Protein AF-A0A5C9BB39-F1 (afdb_monomer_lite)

Radius of gyration: 13.7 Å; chains: 1; bounding box: 25×28×37 Å

pLDDT: mean 81.92, std 14.94, range [38.34, 94.81]

Secondary structure (DSSP, 8-state):
--HHHHHHHHHHHHHHHHHHHHHHHHHHH-S-HHHHHHHHHHHHHHHHHHHHHHT--------

Structure (mmCIF, N/CA/C/O backbone):
data_AF-A0A5C9BB39-F1
#
_entry.id   AF-A0A5C9BB39-F1
#
loop_
_atom_site.group_PDB
_atom_site.id
_atom_site.type_symbol
_atom_site.label_atom_id
_atom_site.label_alt_id
_atom_site.label_comp_id
_atom_site.label_asym_id
_atom_site.label_entity_id
_atom_site.label_seq_id
_atom_site.pdbx_PDB_ins_code
_atom_site.Cartn_x
_atom_site.Cartn_y
_atom_site.Cartn_z
_atom_site.occupancy
_atom_site.B_iso_or_equiv
_atom_site.auth_seq_id
_atom_site.auth_comp_id
_atom_site.auth_asym_id
_atom_site.auth_atom_id
_atom_site.pdbx_PDB_model_num
ATOM 1 N N . MET A 1 1 ? -16.198 0.750 13.589 1.00 59.91 1 MET A N 1
ATOM 2 C CA . MET A 1 1 ? -14.835 1.153 13.179 1.00 59.91 1 MET A CA 1
ATOM 3 C C . MET A 1 1 ? -14.269 2.106 14.211 1.00 59.91 1 MET A C 1
ATOM 5 O O . MET A 1 1 ? -14.790 3.211 14.343 1.00 59.91 1 MET A O 1
ATOM 9 N N . ASP A 1 2 ? -13.242 1.676 14.937 1.00 81.56 2 ASP A N 1
ATOM 10 C CA . ASP A 1 2 ? -12.505 2.535 15.864 1.00 81.56 2 ASP A CA 1
ATOM 11 C C . ASP A 1 2 ? -11.930 3.770 15.135 1.00 81.56 2 ASP A C 1
ATOM 13 O O . ASP A 1 2 ? -11.597 3.698 13.944 1.00 81.56 2 ASP A O 1
ATOM 17 N N . LYS A 1 3 ? -11.816 4.918 15.822 1.00 83.31 3 LYS A N 1
ATOM 18 C CA . LYS A 1 3 ? -11.252 6.162 15.251 1.00 83.31 3 LYS A CA 1
ATOM 19 C C . LYS A 1 3 ? -9.844 5.932 14.687 1.00 83.31 3 LYS A C 1
ATOM 21 O O . LYS A 1 3 ? -9.490 6.540 13.676 1.00 83.31 3 LYS A O 1
ATOM 26 N N . LYS A 1 4 ? -9.057 5.046 15.307 1.00 82.31 4 LYS A N 1
ATOM 27 C CA . LYS A 1 4 ? -7.716 4.669 14.843 1.00 82.31 4 LYS A CA 1
ATOM 28 C C . LYS A 1 4 ? -7.784 3.836 13.564 1.00 82.31 4 LYS A C 1
ATOM 30 O O . LYS A 1 4 ? -7.069 4.135 12.611 1.00 82.31 4 LYS A O 1
ATOM 35 N N . SER A 1 5 ? -8.687 2.857 13.503 1.00 84.50 5 SER A N 1
ATOM 36 C CA . SER A 1 5 ? -8.878 2.017 12.313 1.00 84.50 5 SER A CA 1
ATOM 37 C C . SER A 1 5 ? -9.360 2.827 11.112 1.00 84.50 5 SER A C 1
ATOM 39 O O . SER A 1 5 ? -8.829 2.652 10.021 1.00 84.50 5 SER A O 1
ATOM 41 N N . LYS A 1 6 ? -10.287 3.781 11.306 1.00 87.12 6 LYS A N 1
ATOM 42 C CA . LYS A 1 6 ? -10.717 4.700 10.234 1.00 87.12 6 LYS A CA 1
ATOM 43 C C . LYS A 1 6 ? -9.549 5.493 9.652 1.00 87.12 6 LYS A C 1
ATOM 45 O O . LYS A 1 6 ? -9.388 5.504 8.440 1.00 87.12 6 LYS A O 1
ATOM 50 N N . LYS A 1 7 ? -8.717 6.110 10.500 1.00 90.50 7 LYS A N 1
ATOM 51 C CA . LYS A 1 7 ? -7.534 6.861 10.043 1.00 90.50 7 LYS A CA 1
ATOM 52 C C . LYS A 1 7 ? -6.550 5.977 9.280 1.00 90.50 7 LYS A C 1
ATOM 54 O O . LYS A 1 7 ? -5.991 6.405 8.278 1.00 90.50 7 LYS A O 1
ATOM 59 N N . ARG A 1 8 ? -6.347 4.741 9.739 1.00 89.00 8 ARG A N 1
ATOM 60 C CA . ARG A 1 8 ? -5.441 3.796 9.080 1.00 89.00 8 ARG A CA 1
ATOM 61 C C . ARG A 1 8 ? -5.967 3.345 7.717 1.00 89.00 8 ARG A C 1
ATOM 63 O O . ARG A 1 8 ? -5.198 3.306 6.767 1.00 89.00 8 ARG A O 1
ATOM 70 N N . ILE A 1 9 ? -7.270 3.086 7.609 1.00 90.81 9 ILE A N 1
ATOM 71 C CA . ILE A 1 9 ? -7.952 2.817 6.334 1.00 90.81 9 ILE A CA 1
ATOM 72 C C . ILE A 1 9 ? -7.793 4.006 5.378 1.00 90.81 9 ILE A C 1
ATOM 74 O O . ILE A 1 9 ? -7.491 3.811 4.206 1.00 90.81 9 ILE A O 1
ATOM 78 N N . ASP A 1 10 ? -7.960 5.232 5.869 1.00 92.00 10 ASP A N 1
ATOM 79 C CA . ASP A 1 10 ? -7.855 6.450 5.058 1.00 92.00 10 ASP A CA 1
ATOM 80 C C . ASP A 1 10 ? -6.434 6.671 4.509 1.00 92.00 10 ASP A C 1
ATOM 82 O O . ASP A 1 10 ? -6.238 6.928 3.317 1.00 92.00 10 ASP A O 1
ATOM 86 N N . LEU A 1 11 ? -5.428 6.446 5.359 1.00 92.94 11 LEU A N 1
ATOM 87 C CA . LEU A 1 11 ? -4.020 6.455 4.965 1.00 92.94 11 LEU A CA 1
ATOM 88 C C . LEU A 1 11 ? -3.713 5.376 3.924 1.00 92.94 11 LEU A C 1
ATOM 90 O O . LEU A 1 11 ? -3.089 5.677 2.910 1.00 92.94 11 LEU A O 1
ATOM 94 N N . LEU A 1 12 ? -4.167 4.137 4.139 1.00 91.62 12 LEU A N 1
ATOM 95 C CA . LEU A 1 12 ? -3.945 3.038 3.194 1.00 91.62 12 LEU A CA 1
ATOM 96 C C . LEU A 1 12 ? -4.628 3.300 1.848 1.00 91.62 12 LEU A C 1
ATOM 98 O O . LEU A 1 12 ? -4.026 3.050 0.810 1.00 91.62 12 LEU A O 1
ATOM 102 N N . ARG A 1 13 ? -5.843 3.863 1.842 1.00 92.31 13 ARG A N 1
ATOM 103 C CA . ARG A 1 13 ? -6.542 4.271 0.611 1.00 92.31 13 ARG A CA 1
ATOM 104 C C . ARG A 1 13 ? -5.780 5.351 -0.149 1.00 92.31 13 ARG A C 1
ATOM 106 O O . ARG A 1 13 ? -5.617 5.234 -1.361 1.00 92.31 13 ARG A O 1
ATOM 113 N N . SER A 1 14 ? -5.278 6.361 0.559 1.00 94.81 14 SER A N 1
ATOM 114 C CA . SER A 1 14 ? -4.456 7.420 -0.041 1.00 94.81 14 SER A CA 1
ATOM 115 C C . SER A 1 14 ? -3.159 6.858 -0.633 1.00 94.81 14 SER A C 1
ATOM 117 O O . SER A 1 14 ? -2.739 7.254 -1.720 1.00 94.81 14 SER A O 1
ATOM 119 N N . ASN A 1 15 ? -2.539 5.896 0.055 1.00 92.81 15 ASN A N 1
ATOM 120 C CA . ASN A 1 15 ? -1.323 5.234 -0.413 1.00 92.81 15 ASN A CA 1
ATOM 121 C C . ASN A 1 15 ? -1.592 4.364 -1.652 1.00 92.81 15 ASN A C 1
ATOM 123 O O . ASN A 1 15 ? -0.877 4.440 -2.645 1.00 92.81 15 ASN A O 1
ATOM 127 N N . LEU A 1 16 ? -2.694 3.615 -1.641 1.00 93.44 16 LEU A N 1
ATOM 128 C CA . LEU A 1 16 ? -3.160 2.816 -2.771 1.00 93.44 16 LEU A CA 1
ATOM 129 C C . LEU A 1 16 ? -3.421 3.679 -4.011 1.00 93.44 16 LEU A C 1
ATOM 131 O O . LEU A 1 16 ? -3.032 3.303 -5.115 1.00 93.44 16 LEU A O 1
ATOM 135 N N . GLN A 1 17 ? -4.038 4.852 -3.844 1.00 94.50 17 GLN A N 1
ATOM 136 C CA . GLN A 1 17 ? -4.270 5.779 -4.953 1.00 94.50 17 GLN A CA 1
ATOM 137 C C . GLN A 1 17 ? -2.954 6.264 -5.579 1.00 94.50 17 GLN A C 1
ATOM 139 O O . GLN A 1 17 ? -2.846 6.301 -6.805 1.00 94.50 17 GLN A O 1
ATOM 144 N N . ARG A 1 18 ? -1.943 6.577 -4.757 1.00 94.62 18 ARG A N 1
ATOM 145 C CA . ARG A 1 18 ? -0.597 6.940 -5.232 1.00 94.62 18 ARG A CA 1
ATOM 146 C C . ARG A 1 18 ? 0.074 5.797 -5.989 1.00 94.62 18 ARG A C 1
ATOM 148 O O . ARG A 1 18 ? 0.519 6.007 -7.112 1.00 94.62 18 ARG A O 1
ATOM 155 N N . LEU A 1 19 ? 0.063 4.587 -5.429 1.00 92.56 19 LEU A N 1
ATOM 156 C CA . LEU A 1 19 ? 0.641 3.403 -6.074 1.00 92.56 19 LEU A CA 1
ATOM 157 C C . LEU A 1 19 ? -0.018 3.102 -7.427 1.00 92.56 19 LEU A C 1
ATOM 159 O O . LEU A 1 19 ? 0.666 2.753 -8.384 1.00 92.56 19 LEU A O 1
ATOM 163 N N . ARG A 1 20 ? -1.340 3.284 -7.541 1.00 92.56 20 ARG A N 1
ATOM 164 C CA . ARG A 1 20 ? -2.060 3.136 -8.817 1.00 92.56 20 ARG A CA 1
ATOM 165 C C . ARG A 1 20 ? -1.661 4.195 -9.847 1.00 92.56 20 ARG A C 1
ATOM 167 O O . ARG A 1 20 ? -1.531 3.856 -11.018 1.00 92.56 20 ARG A O 1
ATOM 174 N N . GLN A 1 21 ? -1.456 5.447 -9.432 1.00 93.56 21 GLN A N 1
ATOM 175 C CA . GLN A 1 21 ? -0.960 6.495 -10.334 1.00 93.56 21 GLN A CA 1
ATOM 176 C C . GLN A 1 21 ? 0.462 6.200 -10.816 1.00 93.56 21 GLN A C 1
ATOM 178 O O . GLN A 1 21 ? 0.724 6.312 -12.009 1.00 93.56 21 GLN A O 1
ATOM 183 N N . GLN A 1 22 ? 1.348 5.761 -9.916 1.00 90.19 22 GLN A N 1
ATOM 184 C CA . GLN A 1 22 ? 2.698 5.328 -10.285 1.00 90.19 22 GLN A CA 1
ATOM 185 C C . GLN A 1 22 ? 2.645 4.170 -11.281 1.00 90.19 22 GLN A C 1
ATOM 187 O O . GLN A 1 22 ? 3.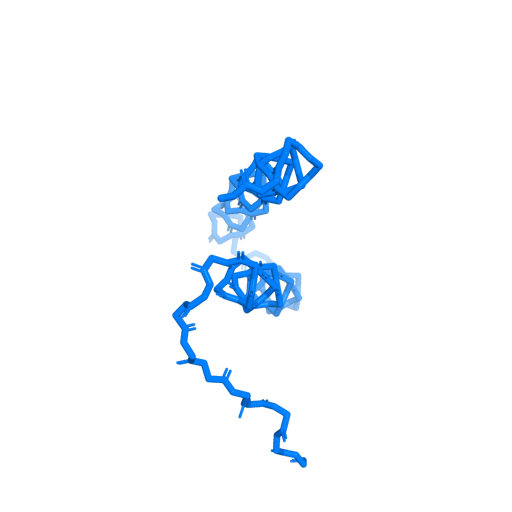293 4.226 -12.318 1.00 90.19 22 GLN A O 1
ATOM 192 N N . LEU A 1 23 ? 1.801 3.168 -11.024 1.00 90.12 23 LEU A N 1
ATOM 193 C CA . LEU A 1 23 ? 1.634 2.037 -11.930 1.00 90.12 23 LEU A CA 1
ATOM 194 C C . LEU A 1 23 ? 1.130 2.470 -13.312 1.00 90.12 23 LEU A C 1
ATOM 196 O O . LEU A 1 23 ? 1.603 1.942 -14.313 1.00 90.12 23 LEU A O 1
ATOM 200 N N . SER A 1 24 ? 0.200 3.426 -13.380 1.00 88.50 24 SER A N 1
ATOM 201 C CA . SER A 1 24 ? -0.251 3.984 -14.659 1.00 88.50 24 SER A CA 1
ATOM 202 C C . SER A 1 24 ? 0.906 4.634 -15.417 1.00 88.50 24 SER A C 1
ATOM 204 O O . SER A 1 24 ? 1.105 4.316 -16.584 1.00 88.50 24 SER A O 1
ATOM 206 N N . GLY A 1 25 ? 1.713 5.458 -14.741 1.00 88.06 25 GLY A N 1
ATOM 207 C CA . GLY A 1 25 ? 2.880 6.100 -15.350 1.00 88.06 25 GLY A CA 1
ATOM 208 C C . GLY A 1 25 ? 3.906 5.092 -15.877 1.00 88.06 25 GLY A C 1
ATOM 209 O O . GLY A 1 25 ? 4.362 5.220 -17.008 1.00 88.06 25 GLY A O 1
ATOM 210 N N . VAL A 1 26 ? 4.201 4.041 -15.107 1.00 86.56 26 VAL A N 1
ATOM 211 C CA . VAL A 1 26 ? 5.127 2.966 -15.511 1.00 86.56 26 VAL A CA 1
ATOM 212 C C . VAL A 1 26 ? 4.583 2.166 -16.696 1.00 86.56 26 VAL A C 1
ATOM 214 O O . VAL A 1 26 ? 5.316 1.847 -17.631 1.00 86.56 26 VAL A O 1
ATOM 217 N N . LEU A 1 27 ? 3.282 1.854 -16.695 1.00 82.81 27 LEU A N 1
ATOM 218 C CA . LEU A 1 27 ? 2.636 1.159 -17.812 1.00 82.81 27 LEU A CA 1
ATOM 219 C C . LEU A 1 27 ? 2.614 2.004 -19.091 1.00 82.81 27 LEU A C 1
ATOM 221 O O . LEU A 1 27 ? 2.733 1.442 -20.180 1.00 82.81 27 LEU A O 1
ATOM 225 N N . GLU A 1 28 ? 2.463 3.324 -18.972 1.00 83.25 28 GLU A N 1
ATOM 226 C CA . GLU A 1 28 ? 2.537 4.255 -20.102 1.00 83.25 28 GLU A CA 1
ATOM 227 C C . GLU A 1 28 ? 3.959 4.375 -20.651 1.00 83.25 28 GLU A C 1
ATOM 229 O O . GLU A 1 28 ? 4.142 4.393 -21.869 1.00 83.25 28 GLU A O 1
ATOM 234 N N . GLN A 1 29 ? 4.957 4.391 -19.766 1.00 79.44 29 GLN A N 1
ATOM 235 C CA . GLN A 1 29 ? 6.366 4.450 -20.145 1.00 79.44 29 GLN A CA 1
ATOM 236 C C . GLN A 1 29 ? 6.863 3.147 -20.785 1.00 79.44 29 GLN A C 1
ATOM 238 O O . GLN A 1 29 ? 7.830 3.200 -21.526 1.00 79.44 29 GLN A O 1
ATOM 243 N N . LYS A 1 30 ? 6.185 2.000 -20.592 1.00 66.56 30 LYS A N 1
ATOM 244 C CA . LYS A 1 30 ? 6.480 0.686 -21.219 1.00 66.56 30 LYS A CA 1
ATOM 245 C C . LYS A 1 30 ? 7.890 0.113 -21.004 1.00 66.56 30 LYS A C 1
ATOM 247 O O . LYS A 1 30 ? 8.128 -1.013 -21.435 1.00 66.56 30 LYS A O 1
ATOM 252 N N . ASP A 1 31 ? 8.777 0.825 -20.325 1.00 65.50 31 ASP A N 1
ATOM 253 C CA . ASP A 1 31 ? 10.171 0.429 -20.128 1.00 65.50 31 ASP A CA 1
ATOM 254 C C . ASP A 1 31 ? 10.361 -0.548 -18.955 1.00 65.50 31 ASP A C 1
ATOM 256 O O . ASP A 1 31 ? 11.164 -1.473 -19.049 1.00 65.50 31 ASP A O 1
ATOM 260 N N . ASP A 1 32 ? 9.563 -0.432 -17.888 1.00 73.06 32 ASP A N 1
ATOM 261 C CA . ASP A 1 32 ? 9.866 -1.107 -16.621 1.00 73.06 32 ASP A CA 1
ATOM 262 C C . ASP A 1 32 ? 8.815 -2.146 -16.198 1.00 73.06 32 ASP A C 1
ATOM 264 O O . ASP A 1 32 ? 7.942 -1.946 -15.343 1.00 73.06 32 ASP A O 1
ATOM 268 N N . LEU A 1 33 ? 8.916 -3.330 -16.810 1.00 78.94 33 LEU A N 1
ATOM 269 C CA . LEU A 1 33 ? 8.095 -4.488 -16.446 1.00 78.94 33 LEU A CA 1
ATOM 270 C C . LEU A 1 33 ? 8.313 -4.911 -14.986 1.00 78.94 33 LEU A C 1
ATOM 272 O O . LEU A 1 33 ? 7.344 -5.286 -14.321 1.00 78.94 33 LEU A O 1
ATOM 276 N N . GLU A 1 34 ? 9.542 -4.830 -14.473 1.00 86.38 34 GLU A N 1
ATOM 277 C CA . GLU A 1 34 ? 9.877 -5.208 -13.095 1.00 86.38 34 GLU A CA 1
ATOM 278 C C . GLU A 1 34 ? 9.264 -4.245 -12.069 1.00 86.38 34 GLU A C 1
ATOM 280 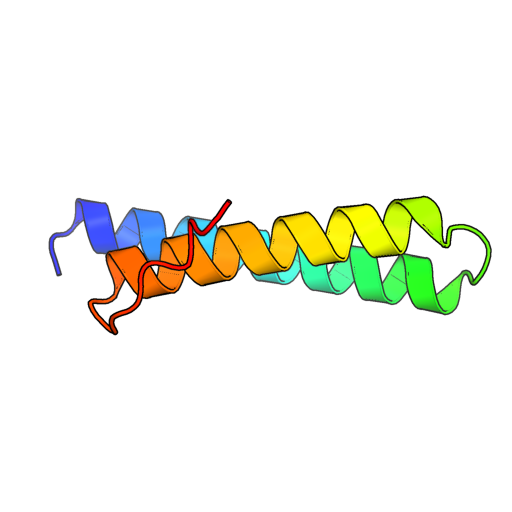O O . GLU A 1 34 ? 8.623 -4.685 -11.104 1.00 86.38 34 GLU A O 1
ATOM 285 N N . GLU A 1 35 ? 9.363 -2.935 -12.312 1.00 86.00 35 GLU A N 1
ATOM 286 C CA . GLU A 1 35 ? 8.729 -1.928 -11.460 1.00 86.00 35 GLU A CA 1
ATOM 287 C C . GLU A 1 35 ? 7.203 -2.084 -11.474 1.00 86.00 35 GLU A C 1
ATOM 289 O O . GLU A 1 35 ? 6.567 -2.092 -10.417 1.00 86.00 35 GLU A O 1
ATOM 294 N N . SER A 1 36 ? 6.606 -2.343 -12.646 1.00 87.50 36 SER A N 1
ATOM 295 C CA . SER A 1 36 ? 5.162 -2.585 -12.756 1.00 87.50 36 SER A CA 1
ATOM 296 C C . SER A 1 36 ? 4.706 -3.787 -11.915 1.00 87.50 36 SER A C 1
ATOM 298 O O . SER A 1 36 ? 3.654 -3.742 -11.274 1.00 87.50 36 SER A O 1
ATOM 300 N N . GLN A 1 37 ? 5.500 -4.863 -11.872 1.00 89.75 37 GLN A N 1
ATOM 301 C CA . GLN A 1 37 ? 5.209 -6.056 -11.074 1.00 89.75 37 GLN A CA 1
ATOM 302 C C . GLN A 1 37 ? 5.355 -5.773 -9.577 1.00 89.75 37 GLN A C 1
ATOM 304 O O . GLN A 1 37 ? 4.539 -6.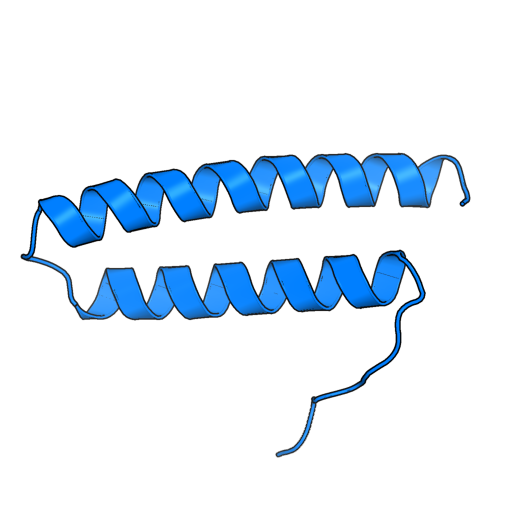229 -8.772 1.00 89.75 37 GLN A O 1
ATOM 309 N N . THR A 1 38 ? 6.362 -4.989 -9.199 1.00 90.56 38 THR A N 1
ATOM 310 C CA . THR A 1 38 ? 6.585 -4.568 -7.813 1.00 90.56 38 THR A CA 1
ATOM 311 C C . THR A 1 38 ? 5.437 -3.694 -7.312 1.00 90.56 38 THR A C 1
ATOM 313 O O . THR A 1 38 ? 4.868 -3.974 -6.255 1.00 90.56 38 THR A O 1
ATOM 316 N N . LEU A 1 39 ? 5.011 -2.710 -8.107 1.00 90.44 39 LEU A N 1
ATOM 317 C CA . LEU A 1 39 ? 3.862 -1.857 -7.803 1.00 90.44 39 LEU A CA 1
ATOM 318 C C . LEU A 1 39 ? 2.562 -2.670 -7.702 1.00 90.44 39 LEU A C 1
ATOM 320 O O . LEU A 1 39 ? 1.794 -2.465 -6.763 1.00 90.44 39 LEU A O 1
ATOM 324 N N . LYS A 1 40 ? 2.332 -3.659 -8.583 1.00 90.25 40 LYS A N 1
ATOM 325 C CA . LYS A 1 40 ? 1.181 -4.583 -8.469 1.00 90.25 40 LYS A CA 1
ATOM 326 C C . LYS A 1 40 ? 1.184 -5.355 -7.152 1.00 90.25 40 LYS A C 1
ATOM 328 O O . LYS A 1 40 ? 0.144 -5.440 -6.503 1.00 90.25 40 LYS A O 1
ATOM 333 N N . LYS A 1 41 ? 2.336 -5.895 -6.738 1.00 92.81 41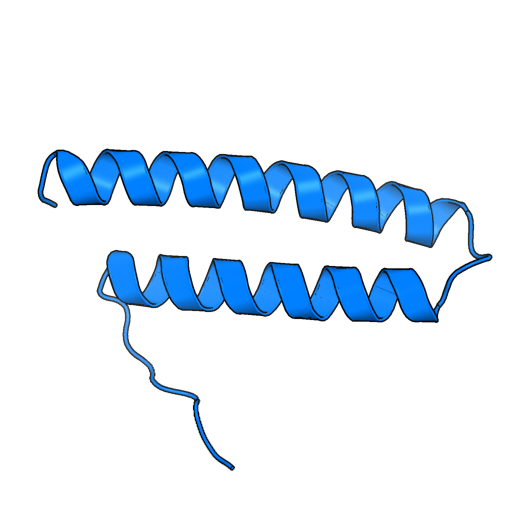 LYS A N 1
ATOM 334 C CA . LYS A 1 41 ? 2.473 -6.611 -5.457 1.00 92.81 41 LYS A CA 1
ATOM 335 C C . LYS A 1 41 ? 2.194 -5.694 -4.267 1.00 92.81 41 LYS A C 1
ATOM 337 O O . LYS A 1 41 ? 1.490 -6.096 -3.344 1.00 92.81 41 LYS A O 1
ATOM 342 N N . GLN A 1 42 ? 2.699 -4.461 -4.301 1.00 91.25 42 GLN A N 1
ATOM 343 C CA . GLN A 1 42 ? 2.447 -3.473 -3.251 1.00 91.25 42 GLN A CA 1
ATOM 344 C C . GLN A 1 42 ? 0.966 -3.085 -3.175 1.00 91.25 42 GLN A C 1
ATOM 346 O O . GLN A 1 42 ? 0.401 -3.077 -2.084 1.00 91.25 42 GLN A O 1
ATOM 351 N N . ILE A 1 43 ? 0.314 -2.839 -4.317 1.00 92.06 43 ILE A N 1
ATOM 352 C CA . ILE A 1 43 ? -1.129 -2.562 -4.381 1.00 92.06 43 ILE A CA 1
ATOM 353 C C . ILE A 1 43 ? -1.920 -3.730 -3.783 1.00 92.06 43 ILE A C 1
ATOM 355 O O . ILE A 1 43 ? -2.741 -3.502 -2.899 1.00 92.06 43 ILE A O 1
ATOM 359 N N . ALA A 1 44 ? -1.619 -4.968 -4.187 1.00 91.19 44 ALA A N 1
ATOM 360 C CA . ALA A 1 44 ? -2.289 -6.159 -3.670 1.00 91.19 44 ALA A CA 1
ATOM 361 C C . ALA A 1 44 ? -2.106 -6.326 -2.150 1.00 91.19 44 ALA A C 1
ATOM 363 O O . ALA A 1 44 ? -3.056 -6.668 -1.446 1.00 91.19 44 ALA A O 1
ATOM 364 N N . SER A 1 45 ? -0.912 -6.033 -1.623 1.00 91.44 45 SER A N 1
ATOM 365 C CA . SER A 1 45 ? -0.645 -6.063 -0.180 1.00 91.44 45 SER A CA 1
ATOM 366 C C . SER A 1 45 ? -1.468 -5.013 0.574 1.00 91.44 45 SER A C 1
ATOM 368 O O . SER A 1 45 ? -2.110 -5.329 1.575 1.00 91.44 45 SER A O 1
ATOM 370 N N . VAL A 1 46 ? -1.509 -3.775 0.071 1.00 91.19 46 VAL A N 1
ATOM 371 C CA . VAL A 1 46 ? -2.277 -2.675 0.680 1.00 91.19 46 VAL A CA 1
ATOM 372 C C . VAL A 1 46 ? -3.787 -2.937 0.600 1.00 91.19 46 VAL A C 1
ATOM 374 O O . VAL A 1 46 ? -4.516 -2.634 1.546 1.00 91.19 46 VAL A O 1
ATOM 377 N N . GLU A 1 47 ? -4.270 -3.531 -0.495 1.00 90.00 47 GLU A N 1
ATOM 378 C CA . GLU A 1 47 ? -5.664 -3.967 -0.644 1.00 90.00 47 GLU A CA 1
ATOM 379 C C . GLU A 1 47 ? -6.025 -5.070 0.358 1.00 90.00 47 GLU A C 1
ATOM 381 O O . GLU A 1 47 ? -7.068 -4.978 1.010 1.00 90.00 47 GLU A O 1
ATOM 386 N N . ALA A 1 48 ? -5.147 -6.057 0.554 1.00 90.44 48 ALA A N 1
ATOM 387 C CA . ALA A 1 48 ? -5.340 -7.117 1.542 1.00 90.44 48 ALA A CA 1
ATOM 388 C C . ALA A 1 48 ? -5.361 -6.575 2.983 1.00 90.44 48 ALA A C 1
ATOM 390 O O . ALA A 1 48 ?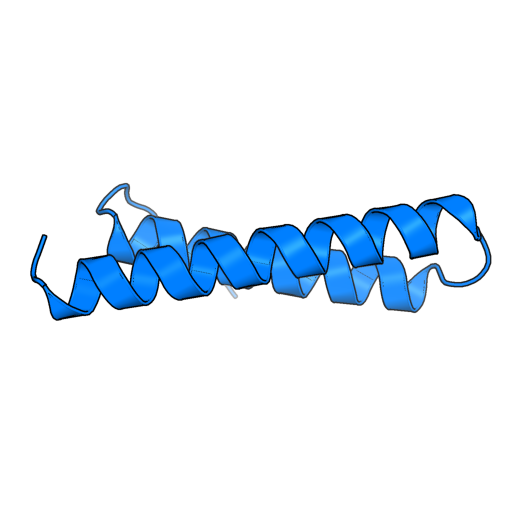 -6.205 -6.972 3.794 1.00 90.44 48 AL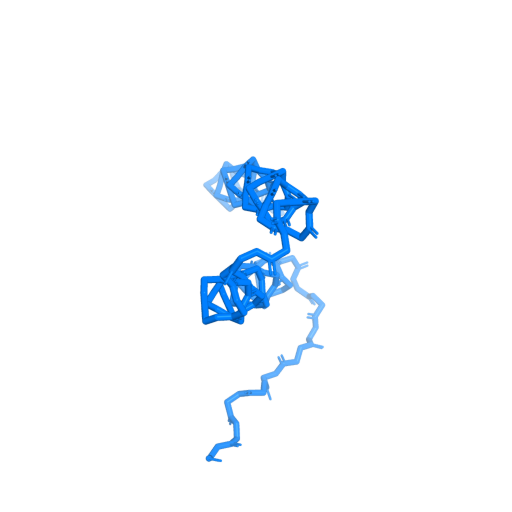A A O 1
ATOM 391 N N . GLU A 1 49 ? -4.483 -5.621 3.307 1.00 87.50 49 GLU A N 1
ATOM 392 C CA . GLU A 1 49 ? -4.504 -4.924 4.598 1.00 87.50 49 GLU A CA 1
ATOM 393 C C . GLU A 1 49 ? -5.798 -4.118 4.789 1.00 87.50 49 GLU A C 1
ATOM 395 O O . GLU A 1 49 ? -6.410 -4.164 5.859 1.00 87.50 49 GLU A O 1
ATOM 400 N N . LEU A 1 50 ? -6.272 -3.423 3.749 1.00 89.19 50 LEU A N 1
ATOM 401 C CA . LEU A 1 50 ? -7.544 -2.696 3.776 1.00 89.19 50 LEU A CA 1
ATOM 402 C C . LEU A 1 50 ? -8.746 -3.618 3.985 1.00 89.19 50 LEU A C 1
ATOM 404 O O . LEU A 1 50 ? -9.637 -3.287 4.772 1.00 89.19 50 LEU A O 1
ATOM 408 N N . GLN A 1 51 ? -8.786 -4.767 3.312 1.00 88.12 51 GLN A N 1
ATOM 409 C CA . GLN A 1 51 ? -9.841 -5.766 3.498 1.00 88.12 51 GLN A CA 1
ATOM 410 C C . GLN A 1 51 ? -9.827 -6.338 4.918 1.00 88.12 51 GLN A C 1
ATOM 412 O O . GLN A 1 51 ? -10.870 -6.393 5.574 1.00 88.12 51 GLN A O 1
ATOM 417 N N . SER A 1 52 ? -8.635 -6.634 5.440 1.00 85.81 52 SER A N 1
ATOM 418 C CA . SER A 1 52 ? -8.445 -7.106 6.815 1.00 85.81 52 SER A CA 1
ATOM 419 C C . SER A 1 52 ? -8.937 -6.087 7.849 1.00 85.81 52 SER A C 1
ATOM 421 O O . SER A 1 52 ? -9.595 -6.448 8.822 1.00 85.81 52 SER A O 1
ATOM 423 N N . LEU A 1 53 ? -8.683 -4.794 7.621 1.00 84.31 53 LEU A N 1
ATOM 424 C CA . LEU A 1 53 ? -9.149 -3.708 8.492 1.00 84.31 53 LEU A CA 1
ATOM 425 C C . LEU A 1 53 ? -10.644 -3.401 8.342 1.00 84.31 53 LEU A C 1
ATOM 427 O O . LEU A 1 53 ? -11.250 -2.863 9.271 1.00 84.31 53 LEU A O 1
ATOM 431 N N . THR A 1 54 ? -11.234 -3.702 7.182 1.00 81.94 54 THR A N 1
ATOM 432 C CA . THR A 1 54 ? -12.658 -3.456 6.908 1.00 81.94 54 THR A CA 1
ATOM 433 C C . THR A 1 54 ? -13.575 -4.610 7.299 1.00 81.94 54 THR A C 1
ATOM 435 O O . THR A 1 54 ? -14.784 -4.403 7.387 1.00 81.94 54 THR A O 1
ATOM 438 N N . GLY A 1 55 ? -13.019 -5.776 7.635 1.00 72.00 55 GLY A N 1
ATOM 439 C CA . GLY A 1 55 ? -13.778 -6.915 8.152 1.00 72.00 55 GLY A CA 1
ATOM 440 C C . GLY A 1 55 ? -14.425 -7.792 7.077 1.00 72.00 55 GLY A C 1
ATOM 441 O O . GLY A 1 55 ? -15.183 -8.692 7.427 1.00 72.00 55 GLY A O 1
ATOM 442 N N . SER A 1 56 ? -14.112 -7.584 5.793 1.00 58.06 56 SER A N 1
ATOM 443 C CA . SER A 1 56 ? -14.455 -8.540 4.730 1.00 58.06 56 SER A CA 1
ATOM 444 C C . SER A 1 56 ? -13.349 -9.589 4.637 1.00 58.06 56 SER A C 1
ATOM 446 O O . SER A 1 56 ? -12.232 -9.295 4.223 1.00 58.06 56 SER A O 1
ATOM 448 N N . GLN A 1 57 ? -13.648 -10.807 5.084 1.00 46.75 57 GLN A N 1
ATOM 449 C CA . GLN A 1 57 ? -12.712 -11.927 5.168 1.00 46.75 57 GLN A CA 1
ATOM 450 C C . GLN A 1 57 ? -12.027 -12.250 3.826 1.00 46.75 57 GLN A C 1
ATOM 452 O O . GLN A 1 57 ? -12.704 -12.555 2.847 1.00 46.75 57 GLN A O 1
ATOM 457 N N . SER A 1 58 ? -10.696 -12.367 3.812 1.00 48.72 58 SER A N 1
ATOM 458 C CA . SER A 1 58 ? -10.065 -13.697 3.785 1.00 48.72 58 SER A CA 1
ATOM 459 C C . SER A 1 58 ? -8.535 -13.657 3.926 1.00 48.72 58 SER A C 1
ATOM 461 O O . SER A 1 58 ? -7.879 -12.759 3.401 1.00 48.72 58 SER A O 1
ATOM 463 N N . PRO A 1 59 ? -7.955 -14.666 4.602 1.00 54.62 59 PRO A N 1
ATOM 464 C CA . PRO A 1 59 ? -6.524 -14.865 4.737 1.00 54.62 59 PRO A CA 1
ATOM 465 C C . PRO A 1 59 ? -6.003 -15.624 3.510 1.00 54.62 59 PRO A C 1
ATOM 467 O O . PRO A 1 59 ? -6.254 -16.816 3.362 1.00 54.62 59 PRO A O 1
ATOM 470 N N . SER A 1 60 ? -5.240 -14.964 2.642 1.00 45.09 60 SER A N 1
ATOM 471 C CA . SER A 1 60 ? -4.430 -15.666 1.636 1.00 45.09 60 SER A CA 1
ATOM 472 C C . SER A 1 60 ? -2.940 -15.449 1.878 1.00 45.09 60 SER A C 1
ATOM 474 O O . SER A 1 60 ? -2.175 -15.176 0.962 1.00 45.09 60 SER A O 1
ATOM 476 N N . SER A 1 61 ? -2.513 -15.638 3.129 1.00 48.06 61 SER A N 1
ATOM 477 C CA . SER A 1 61 ? -1.206 -16.250 3.372 1.00 48.06 61 SER A CA 1
ATOM 478 C C . SER A 1 61 ? -1.371 -17.751 3.163 1.00 48.06 61 SER A C 1
ATOM 480 O O . SER A 1 61 ? -1.698 -18.490 4.092 1.00 48.06 61 SER A O 1
ATOM 482 N N . LYS A 1 62 ? -1.179 -18.220 1.930 1.00 41.69 62 LYS A N 1
ATOM 483 C CA . LYS A 1 62 ? -0.947 -19.639 1.668 1.00 41.69 62 LYS A CA 1
ATOM 484 C C . LYS A 1 62 ? 0.281 -19.778 0.772 1.00 41.69 62 LYS A C 1
ATOM 486 O O . LYS A 1 62 ? 0.142 -19.778 -0.438 1.00 41.69 62 LYS A O 1
ATOM 491 N N . ARG A 1 63 ? 1.409 -19.940 1.473 1.00 38.34 63 ARG A N 1
ATOM 492 C CA . ARG A 1 63 ? 2.573 -20.782 1.156 1.00 38.34 63 ARG A CA 1
ATOM 493 C C . ARG A 1 63 ? 3.389 -20.464 -0.089 1.00 38.34 63 ARG A C 1
ATOM 495 O O . ARG A 1 63 ? 2.860 -20.608 -1.204 1.00 38.34 63 ARG A O 1
#

Sequence (63 aa):
MDKKSKKRIDLLRSNLQRLRQQLSGVLEQKDDLEESQTLKKQIASVEAELQSLTGSQSPSSKR

Foldseek 3Di:
DPPVLVVVLVVLVVVLVVLVVVLVVCVVVVPCPPSNVVSVVVSVVSVVVNCVSVVPDDDPPDD